Protein AF-A0A7W0JGT6-F1 (afdb_monomer)

Ra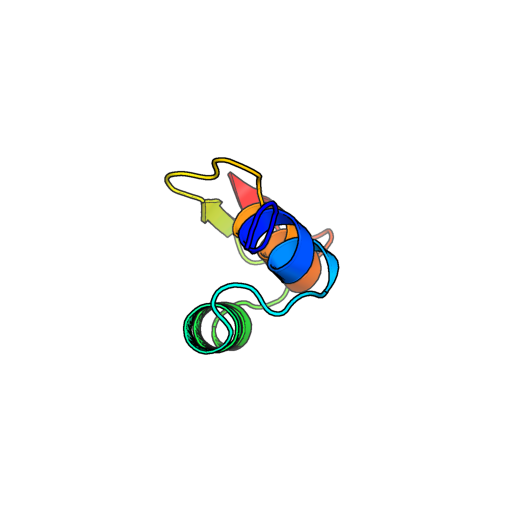dius of gyration: 11.93 Å; Cα contacts (8 Å, |Δi|>4): 53; chains: 1; bounding box: 33×16×27 Å

Solvent-accessible surface area (backbone atoms only — not comparable to full-atom values): 3444 Å² total; per-residue (Å²): 123,85,63,56,67,64,50,24,51,75,67,72,56,52,61,55,68,61,50,52,53,54,58,70,72,59,44,68,48,38,78,46,75,51,91,76,46,87,93,34,64,65,50,55,53,48,47,69,53,13,39,93,73,25,47,73,83

Nearest PDB structures (foldseek):
  3eey-assembly4_I  TM=9.374E-01  e=5.025E-02  Acetivibrio thermocellus ATCC 27405
  3eey-assembly5_G  TM=9.380E-01  e=7.606E-02  Acetivibrio thermocellus ATCC 27405
  5c0o-assembly1_G  TM=7.994E-01  e=8.151E-02  Thermus thermophilus HB27
  4poo-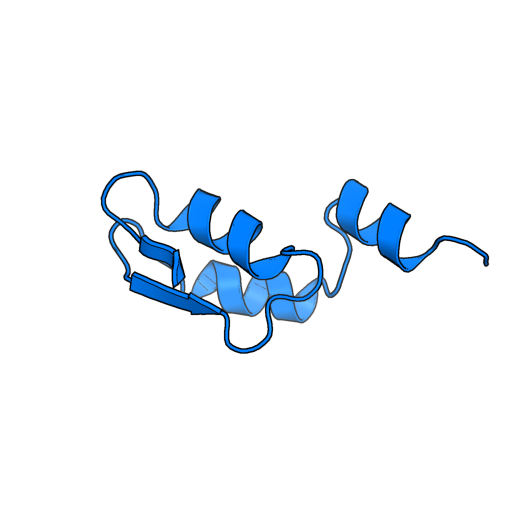assembly1_B  TM=9.114E-01  e=5.265E-01  Bacillus spizizenii str. W23
  4poo-assembly1_A  TM=9.124E-01  e=7.970E-01  Bacillus spizizenii str. W23

Mean predicted aligned error: 2.72 Å

Sequence (57 aa):
MQNYIERSIYLHTFEPDETALVSRYLRSGMTVVDAGANVGYYSLMASSVVGGDGHVY

Secondary structure (DSSP, 8-state):
-TTHHHHHHHTT-SSHHHHHHHHHH--TT-EE--TT-TTSHHHHHHHHHH-TT-EE-

Foldseek 3Di:
DPPPQVVCLVVVNHPVVVLVVVLVPAAALEEEEDPPCVVNSVVVSNCVHNDPNYYYD

pLDDT: mean 95.62, std 6.18, range [60.88, 98.69]

Structure (mmCIF, N/CA/C/O backbone):
data_AF-A0A7W0JGT6-F1
#
_entry.id   AF-A0A7W0JGT6-F1
#
loop_
_atom_site.group_PDB
_atom_site.id
_atom_site.type_symbol
_atom_site.label_atom_id
_atom_site.label_alt_id
_atom_site.label_comp_id
_atom_site.label_asym_id
_atom_site.label_entity_id
_atom_site.label_seq_id
_atom_site.pdbx_PDB_ins_code
_atom_site.Cartn_x
_atom_site.Cartn_y
_atom_site.Cartn_z
_atom_site.occupancy
_atom_site.B_iso_or_equiv
_atom_site.auth_seq_id
_atom_site.auth_comp_id
_atom_site.auth_asym_id
_atom_site.auth_atom_id
_atom_site.pdbx_PDB_model_num
ATOM 1 N N . MET A 1 1 ? 20.084 2.018 -16.938 1.00 60.88 1 MET A N 1
ATOM 2 C CA . MET A 1 1 ? 19.836 0.882 -16.022 1.00 60.88 1 MET A CA 1
ATOM 3 C C . MET A 1 1 ? 20.010 1.262 -14.558 1.00 60.88 1 MET A C 1
ATOM 5 O O . MET A 1 1 ? 19.261 0.736 -13.753 1.00 60.88 1 MET A O 1
ATOM 9 N N . GLN A 1 2 ? 20.915 2.180 -14.197 1.00 68.88 2 GLN A N 1
ATOM 10 C CA . GLN A 1 2 ? 20.903 2.776 -12.853 1.00 68.88 2 GLN A CA 1
ATOM 11 C C . GLN A 1 2 ? 19.596 3.555 -12.602 1.00 68.88 2 GLN A C 1
ATOM 13 O O . GLN A 1 2 ? 19.077 4.204 -13.515 1.00 68.88 2 GLN A O 1
ATOM 18 N N . ASN A 1 3 ? 19.094 3.464 -11.372 1.00 88.88 3 ASN A N 1
ATOM 19 C CA . ASN A 1 3 ? 17.921 4.140 -10.810 1.00 88.88 3 ASN A CA 1
ATOM 20 C C . ASN A 1 3 ? 16.533 3.728 -11.352 1.00 88.88 3 ASN A C 1
ATOM 22 O O . ASN A 1 3 ? 15.611 4.545 -11.418 1.00 88.88 3 ASN A O 1
ATOM 26 N N . TYR A 1 4 ? 16.375 2.490 -11.829 1.00 93.50 4 TYR A N 1
ATOM 27 C CA . TYR A 1 4 ? 15.089 2.017 -12.366 1.00 93.50 4 TYR A CA 1
ATOM 28 C C . TYR A 1 4 ? 13.985 1.954 -11.297 1.00 93.50 4 TYR A C 1
ATOM 30 O O . TYR A 1 4 ? 12.843 2.331 -11.564 1.00 93.50 4 TYR A O 1
ATOM 38 N N . ILE A 1 5 ? 14.322 1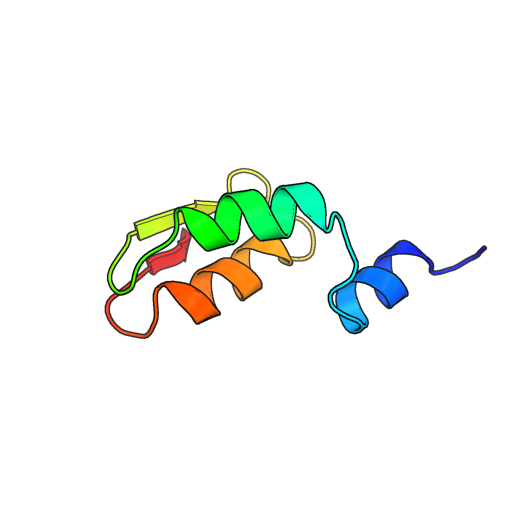.516 -10.083 1.00 94.38 5 ILE A N 1
ATOM 39 C CA . ILE A 1 5 ? 13.354 1.330 -8.995 1.00 94.38 5 ILE A CA 1
ATOM 40 C C . ILE A 1 5 ? 12.835 2.688 -8.520 1.00 94.38 5 ILE A C 1
ATOM 42 O O . ILE A 1 5 ? 11.639 2.935 -8.500 1.00 94.38 5 ILE A O 1
ATOM 46 N N . GLU A 1 6 ? 13.734 3.623 -8.257 1.00 95.75 6 GLU A N 1
ATOM 47 C CA . GLU A 1 6 ? 13.432 4.978 -7.811 1.00 95.75 6 GLU A CA 1
ATOM 48 C C . GLU A 1 6 ? 12.585 5.722 -8.847 1.00 95.75 6 GLU A C 1
ATOM 50 O O . GLU A 1 6 ? 11.607 6.383 -8.501 1.00 95.75 6 GLU A O 1
ATOM 55 N N . ARG A 1 7 ? 12.917 5.579 -10.139 1.00 95.62 7 ARG A N 1
ATOM 56 C CA . ARG A 1 7 ? 12.136 6.182 -11.228 1.00 95.62 7 ARG A CA 1
ATOM 57 C C . ARG A 1 7 ? 10.763 5.544 -11.379 1.00 95.62 7 ARG A C 1
ATOM 59 O O . ARG A 1 7 ? 9.805 6.269 -11.631 1.00 95.62 7 ARG A O 1
ATOM 66 N N . SER A 1 8 ? 10.660 4.223 -11.251 1.00 96.50 8 SER A N 1
ATOM 67 C CA . SER A 1 8 ? 9.365 3.545 -11.344 1.00 96.50 8 SER A CA 1
ATOM 68 C C . SER A 1 8 ? 8.467 3.897 -10.158 1.00 96.50 8 SER A C 1
ATOM 70 O O . SER A 1 8 ? 7.294 4.186 -10.373 1.00 96.50 8 SER A O 1
ATOM 72 N N . ILE A 1 9 ? 9.016 4.015 -8.946 1.00 96.12 9 ILE A N 1
ATOM 73 C CA . ILE A 1 9 ? 8.300 4.520 -7.765 1.00 96.12 9 ILE A CA 1
ATOM 74 C C . ILE A 1 9 ? 7.827 5.961 -7.985 1.00 96.12 9 ILE A C 1
ATOM 76 O O . ILE A 1 9 ? 6.640 6.236 -7.830 1.00 96.12 9 ILE A O 1
ATOM 80 N N . TYR A 1 10 ? 8.723 6.864 -8.401 1.00 94.94 10 TYR A N 1
ATOM 81 C CA . TYR A 1 10 ? 8.390 8.274 -8.645 1.00 94.94 10 TYR A CA 1
ATOM 82 C C . TYR A 1 10 ? 7.287 8.453 -9.699 1.00 94.94 10 TYR A C 1
ATOM 84 O O . TYR A 1 10 ? 6.453 9.345 -9.586 1.00 94.94 10 TYR A O 1
ATOM 92 N N . LEU A 1 11 ? 7.271 7.596 -10.722 1.00 95.56 11 LEU A N 1
ATOM 93 C CA . LEU A 1 11 ? 6.264 7.610 -11.784 1.00 95.56 11 LEU A CA 1
ATOM 94 C C . LEU A 1 11 ? 5.025 6.753 -11.470 1.00 95.56 11 LEU A C 1
ATOM 96 O O . LEU A 1 11 ? 4.176 6.607 -12.343 1.00 95.56 11 LEU A O 1
ATOM 100 N N . HIS A 1 12 ? 4.919 6.166 -10.272 1.00 92.62 12 HIS A N 1
ATOM 101 C CA . HIS A 1 12 ? 3.845 5.239 -9.884 1.00 92.62 12 HIS A CA 1
ATOM 102 C C . HIS A 1 12 ? 3.675 4.031 -10.830 1.00 92.62 12 HIS A C 1
ATOM 104 O O . HIS A 1 12 ? 2.568 3.574 -11.090 1.00 92.62 12 HIS A O 1
ATOM 110 N N . THR A 1 13 ? 4.788 3.504 -11.342 1.00 95.62 13 THR A N 1
ATOM 111 C CA . THR A 1 13 ? 4.856 2.332 -12.242 1.00 95.62 13 THR A CA 1
ATOM 112 C C . THR A 1 13 ? 5.592 1.138 -11.627 1.00 95.62 13 THR A C 1
ATOM 114 O O . THR A 1 13 ? 5.831 0.144 -12.309 1.00 95.62 13 THR A O 1
ATOM 117 N N . PHE A 1 14 ? 5.986 1.234 -10.356 1.00 96.56 14 PHE A N 1
ATOM 118 C CA . PHE A 1 14 ? 6.582 0.126 -9.616 1.00 96.56 14 PHE A CA 1
ATOM 119 C C . PHE A 1 14 ? 5.520 -0.949 -9.341 1.00 96.56 14 PHE A C 1
ATOM 121 O O . PHE A 1 14 ? 4.441 -0.602 -8.876 1.00 96.56 14 PHE A O 1
ATOM 128 N N . GLU A 1 15 ? 5.815 -2.216 -9.663 1.00 96.62 15 GLU A N 1
ATOM 129 C CA . GLU A 1 15 ? 4.927 -3.378 -9.432 1.00 96.62 15 GLU A CA 1
ATOM 130 C C . GLU A 1 15 ? 3.445 -3.097 -9.765 1.00 96.62 15 GLU A C 1
ATOM 132 O O . GLU A 1 15 ? 2.589 -3.040 -8.877 1.00 96.62 15 GLU A O 1
ATOM 137 N N . PRO A 1 16 ? 3.116 -2.818 -11.040 1.00 96.62 16 PRO A N 1
ATOM 138 C CA . PRO A 1 16 ? 1.809 -2.278 -11.408 1.00 96.62 16 PRO A CA 1
ATOM 139 C C . PRO A 1 16 ? 0.653 -3.247 -11.133 1.00 96.62 16 PRO A C 1
ATOM 141 O O . PRO A 1 16 ? -0.439 -2.802 -10.772 1.00 96.62 16 PRO A O 1
ATOM 144 N N . ASP A 1 17 ? 0.880 -4.554 -11.276 1.00 98.06 17 ASP A N 1
ATOM 145 C CA . ASP A 1 17 ? -0.151 -5.572 -11.076 1.00 98.06 17 ASP A CA 1
ATOM 146 C C . ASP A 1 17 ? -0.464 -5.754 -9.585 1.00 98.06 17 ASP A C 1
ATOM 148 O O . ASP A 1 17 ? -1.631 -5.750 -9.186 1.00 98.06 17 ASP A O 1
ATOM 152 N N . GLU A 1 18 ? 0.564 -5.825 -8.741 1.00 97.31 18 GLU A N 1
ATOM 153 C CA . GLU A 1 18 ? 0.448 -5.902 -7.286 1.00 97.31 18 GLU A CA 1
ATOM 154 C C . GLU A 1 18 ? -0.150 -4.615 -6.709 1.00 97.31 18 GLU A C 1
ATOM 156 O O . GLU A 1 18 ? -1.085 -4.664 -5.905 1.00 97.31 18 GLU A O 1
ATOM 161 N N . THR A 1 19 ? 0.304 -3.454 -7.186 1.00 97.00 19 THR A N 1
ATOM 162 C CA . THR A 1 19 ? -0.255 -2.150 -6.811 1.00 97.00 19 THR A CA 1
ATOM 163 C C . THR A 1 19 ? -1.742 -2.080 -7.130 1.00 97.00 19 THR A C 1
ATOM 165 O O . THR A 1 19 ? -2.544 -1.680 -6.279 1.00 97.00 19 THR A O 1
ATOM 168 N N . ALA A 1 20 ? -2.139 -2.494 -8.336 1.00 97.00 20 ALA A N 1
ATOM 169 C CA . ALA A 1 20 ? -3.539 -2.527 -8.740 1.00 97.00 20 ALA A CA 1
ATOM 170 C C . ALA A 1 20 ? -4.354 -3.521 -7.904 1.00 97.00 20 ALA A C 1
ATOM 172 O O . ALA A 1 20 ? -5.490 -3.217 -7.527 1.00 97.00 20 ALA A O 1
ATOM 173 N N . LEU A 1 21 ? -3.792 -4.692 -7.599 1.00 97.88 21 LEU A N 1
ATOM 174 C CA . LEU A 1 21 ? -4.436 -5.707 -6.775 1.00 97.88 21 LEU A CA 1
ATOM 175 C C . LEU A 1 21 ? -4.714 -5.170 -5.369 1.00 97.88 21 LEU A C 1
ATOM 177 O O . LEU A 1 21 ? -5.867 -5.172 -4.942 1.00 97.88 21 LEU A O 1
ATOM 181 N N . VAL A 1 22 ? -3.692 -4.664 -4.676 1.00 97.06 22 VAL A N 1
ATOM 182 C CA . VAL A 1 22 ? -3.829 -4.144 -3.309 1.00 97.06 22 VAL A CA 1
ATOM 183 C C . VAL A 1 22 ? -4.811 -2.971 -3.284 1.00 97.06 22 VAL A C 1
ATOM 185 O O . VAL A 1 22 ? -5.776 -2.992 -2.517 1.00 97.06 22 VAL A O 1
ATOM 188 N N . SER A 1 23 ? -4.650 -2.003 -4.193 1.00 95.69 23 SER A N 1
ATOM 189 C CA . SER A 1 23 ? -5.528 -0.826 -4.292 1.00 95.69 23 SER A CA 1
ATOM 190 C C . SER A 1 23 ? -7.004 -1.202 -4.471 1.00 95.69 23 SER A C 1
ATOM 192 O O . SER A 1 23 ? -7.889 -0.546 -3.926 1.00 95.69 23 SER A O 1
ATOM 194 N N . ARG A 1 24 ? -7.299 -2.283 -5.208 1.00 97.62 24 ARG A N 1
ATOM 195 C CA . ARG A 1 24 ? -8.674 -2.763 -5.430 1.00 97.62 24 ARG A CA 1
ATOM 196 C C . ARG A 1 24 ? -9.344 -3.318 -4.177 1.00 97.62 24 ARG A C 1
ATOM 198 O O . ARG A 1 24 ? -10.579 -3.299 -4.126 1.00 97.62 24 ARG A O 1
ATOM 205 N N . TYR A 1 25 ? -8.586 -3.798 -3.196 1.00 97.69 25 TYR A N 1
ATOM 206 C CA . TYR A 1 25 ? -9.133 -4.328 -1.943 1.00 97.69 25 TYR A CA 1
ATOM 207 C C . TYR A 1 25 ? -9.222 -3.282 -0.833 1.00 97.69 25 TYR A C 1
ATOM 209 O O . TYR A 1 25 ? -10.096 -3.399 0.026 1.00 97.69 25 TYR A O 1
ATOM 217 N N . LEU A 1 26 ? -8.388 -2.241 -0.875 1.00 98.25 26 LEU A N 1
ATOM 218 C CA . LEU A 1 26 ? -8.431 -1.154 0.098 1.00 98.25 26 LEU A CA 1
ATOM 219 C C . LEU A 1 26 ? -9.725 -0.335 -0.005 1.00 98.25 26 LEU A C 1
ATOM 221 O O . LEU A 1 26 ? -10.280 -0.109 -1.084 1.00 98.25 26 LEU A O 1
ATOM 225 N N . ARG A 1 27 ? -10.221 0.118 1.144 1.00 98.31 27 ARG A N 1
ATOM 226 C CA . ARG A 1 27 ? -11.402 0.978 1.274 1.00 98.31 27 ARG A CA 1
ATOM 227 C C . ARG A 1 27 ? -11.123 2.071 2.300 1.00 98.31 27 ARG A C 1
ATOM 229 O O . ARG A 1 27 ? -10.307 1.882 3.200 1.00 98.31 27 ARG A O 1
ATOM 236 N N . SER A 1 28 ? -11.838 3.186 2.168 1.00 98.31 28 SER A N 1
ATOM 237 C CA . SER A 1 28 ? -11.814 4.270 3.154 1.00 98.31 28 SER A CA 1
ATOM 238 C C . SER A 1 28 ? -12.102 3.739 4.562 1.00 98.31 28 SER A C 1
ATOM 240 O O . SER A 1 28 ? -12.961 2.868 4.728 1.00 98.31 28 SER A O 1
ATOM 242 N N . GLY A 1 29 ? -11.376 4.244 5.557 1.00 98.62 29 GLY A N 1
ATOM 243 C CA . GLY A 1 29 ? -11.522 3.860 6.961 1.00 98.62 29 GLY A CA 1
ATOM 244 C C . GLY A 1 29 ? -10.870 2.530 7.347 1.00 98.62 29 GLY A C 1
ATOM 245 O O . GLY A 1 29 ? -10.971 2.119 8.500 1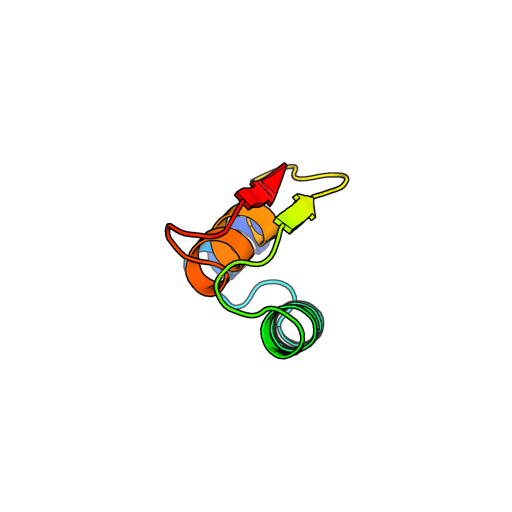.00 98.62 29 GLY A O 1
ATOM 246 N N . MET A 1 30 ? -10.218 1.820 6.418 1.00 98.69 30 MET A N 1
ATOM 247 C CA . MET A 1 30 ? -9.528 0.572 6.753 1.00 98.69 30 MET A CA 1
ATOM 248 C C . MET A 1 30 ? -8.240 0.811 7.545 1.00 98.69 30 MET A C 1
ATOM 250 O O . MET A 1 30 ? -7.515 1.785 7.336 1.00 98.69 30 MET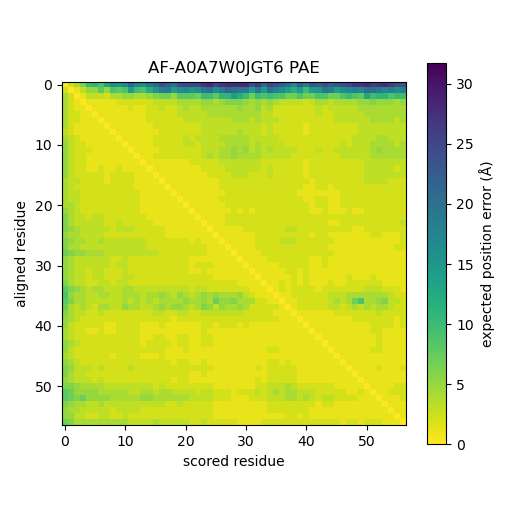 A O 1
ATOM 254 N N . THR A 1 31 ? -7.924 -0.164 8.395 1.00 98.50 31 TH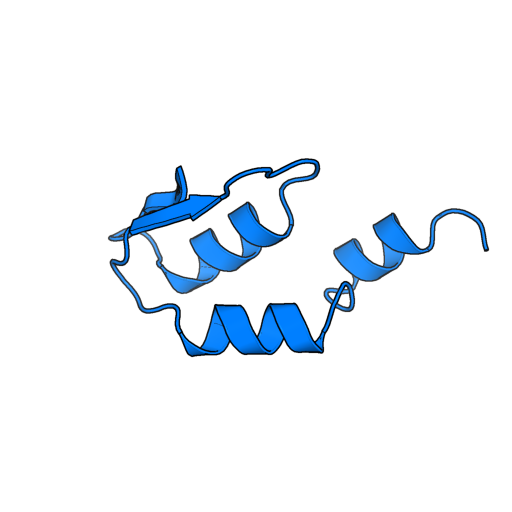R A N 1
ATOM 255 C CA . THR A 1 31 ? -6.603 -0.329 9.000 1.00 98.50 31 THR A CA 1
ATOM 256 C C . THR A 1 31 ? -5.773 -1.290 8.155 1.00 98.50 31 THR A C 1
ATOM 258 O O . THR A 1 31 ? -6.214 -2.403 7.869 1.00 98.50 31 THR A O 1
ATOM 261 N N . VAL A 1 32 ? -4.564 -0.879 7.786 1.00 98.44 32 VAL A N 1
ATOM 262 C CA . VAL A 1 32 ? -3.605 -1.650 6.987 1.00 98.44 32 VAL A CA 1
ATOM 263 C C . VAL A 1 32 ? -2.340 -1.869 7.807 1.00 98.44 32 VAL A C 1
ATOM 265 O O 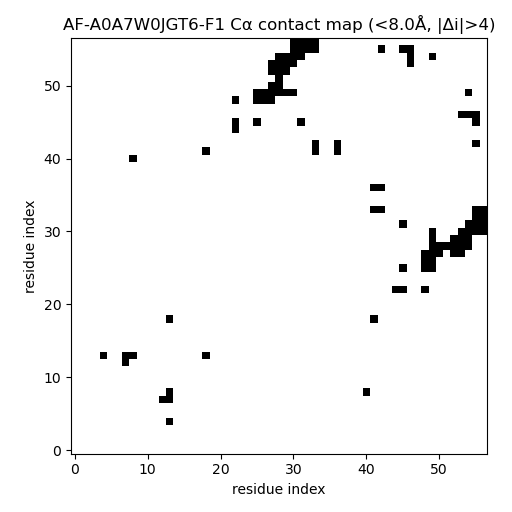. VAL A 1 32 ? -1.928 -0.992 8.558 1.00 98.44 32 VAL A O 1
ATOM 268 N N . VAL A 1 33 ? -1.725 -3.040 7.661 1.00 98.25 33 VAL A N 1
ATOM 269 C CA . VAL A 1 33 ? -0.393 -3.334 8.202 1.00 98.25 33 VAL A CA 1
ATOM 270 C C . VAL A 1 33 ? 0.550 -3.509 7.018 1.00 98.25 33 VAL A C 1
ATOM 272 O O . VAL A 1 33 ? 0.336 -4.416 6.211 1.00 98.25 33 VAL A O 1
ATOM 275 N N . ASP A 1 34 ? 1.572 -2.661 6.905 1.00 97.56 34 ASP A N 1
ATOM 276 C CA . ASP A 1 34 ? 2.620 -2.786 5.888 1.00 97.56 34 ASP A CA 1
ATOM 277 C C . ASP A 1 34 ? 3.809 -3.576 6.454 1.00 97.56 34 ASP A C 1
ATOM 279 O O . ASP A 1 34 ? 4.772 -3.047 7.020 1.00 97.56 34 ASP A O 1
ATOM 283 N N . ALA A 1 35 ? 3.718 -4.901 6.335 1.00 95.75 35 ALA A N 1
ATOM 284 C CA . ALA A 1 35 ? 4.719 -5.821 6.852 1.00 95.75 35 ALA A CA 1
ATOM 285 C C . ALA A 1 35 ? 5.967 -5.863 5.949 1.00 95.75 35 ALA A C 1
ATOM 287 O O . ALA A 1 35 ? 6.150 -6.789 5.160 1.00 95.75 35 ALA A O 1
ATOM 288 N N . GLY A 1 36 ? 6.844 -4.869 6.108 1.00 93.56 36 GLY A N 1
ATOM 289 C CA . GLY A 1 36 ? 8.099 -4.753 5.357 1.00 93.56 36 GLY A CA 1
ATOM 290 C C . GLY A 1 36 ? 8.184 -3.497 4.491 1.00 93.56 36 GLY A C 1
ATOM 291 O O . GLY A 1 36 ? 8.552 -3.581 3.324 1.00 93.56 36 GLY A O 1
ATOM 292 N N . ALA A 1 37 ? 7.899 -2.330 5.073 1.00 92.69 37 ALA A N 1
ATOM 293 C CA . ALA A 1 37 ? 7.682 -1.087 4.334 1.00 92.69 37 ALA A CA 1
ATOM 294 C C . ALA A 1 37 ? 8.871 -0.580 3.489 1.00 92.69 37 ALA A C 1
ATOM 296 O O . ALA A 1 37 ? 8.650 0.143 2.523 1.00 92.69 37 ALA A O 1
ATOM 297 N N . ASN A 1 38 ? 10.124 -0.934 3.807 1.00 95.19 38 ASN A N 1
ATOM 298 C CA . ASN A 1 38 ? 11.338 -0.459 3.116 1.00 95.19 38 ASN A CA 1
ATOM 299 C C . ASN A 1 38 ? 11.295 1.056 2.781 1.00 95.19 38 ASN A C 1
ATOM 301 O O . ASN A 1 38 ? 11.408 1.883 3.681 1.00 95.19 38 ASN A O 1
ATOM 305 N N . VAL A 1 39 ? 11.101 1.429 1.507 1.00 95.44 39 VAL A N 1
ATOM 306 C CA . VAL A 1 39 ? 11.032 2.827 1.025 1.00 95.44 39 VAL A CA 1
ATOM 307 C C . VAL A 1 39 ? 9.632 3.459 1.114 1.00 95.44 39 VAL A C 1
ATOM 309 O O . VAL A 1 39 ? 9.442 4.600 0.705 1.00 95.44 39 VAL A O 1
ATOM 312 N N . GLY A 1 40 ? 8.646 2.729 1.635 1.00 96.31 40 GLY A N 1
ATOM 313 C CA . GLY A 1 40 ? 7.305 3.215 1.967 1.00 96.31 40 GLY A CA 1
ATOM 314 C C . GLY A 1 40 ? 6.324 3.302 0.798 1.00 96.31 40 GLY A C 1
ATOM 315 O O . GLY A 1 40 ? 5.300 3.968 0.927 1.00 96.31 40 GLY A O 1
ATOM 316 N N . TYR A 1 41 ? 6.606 2.663 -0.344 1.00 97.25 41 TYR A N 1
ATOM 317 C CA . TYR A 1 41 ? 5.742 2.746 -1.530 1.00 97.25 41 TYR A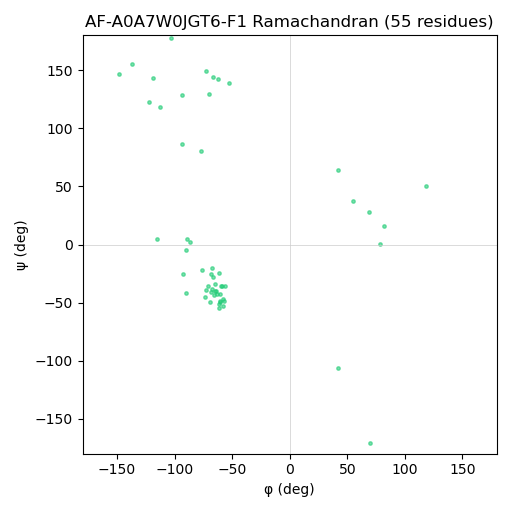 CA 1
ATOM 318 C C . TYR A 1 41 ? 4.306 2.277 -1.241 1.00 97.25 41 TYR A C 1
ATOM 320 O O . TYR A 1 41 ? 3.355 3.029 -1.469 1.00 97.25 41 TYR A O 1
ATOM 328 N N . TYR A 1 42 ? 4.149 1.075 -0.676 1.00 97.81 42 TYR A N 1
ATOM 329 C CA . TYR A 1 42 ? 2.835 0.538 -0.317 1.00 97.81 42 TYR A CA 1
ATOM 330 C C . TYR A 1 42 ? 2.219 1.271 0.877 1.00 97.81 42 TYR A C 1
ATOM 332 O O . TYR A 1 42 ? 1.019 1.532 0.844 1.00 97.81 42 TYR A O 1
ATOM 340 N N . SER A 1 43 ? 3.015 1.700 1.863 1.00 97.94 43 SER A N 1
ATOM 341 C CA . SER A 1 43 ? 2.531 2.515 2.986 1.00 97.94 43 SER A CA 1
ATOM 342 C C . SER A 1 43 ? 1.853 3.809 2.512 1.00 97.94 43 SER A C 1
ATOM 344 O O . SER A 1 43 ? 0.748 4.139 2.944 1.00 97.94 43 SER A O 1
ATOM 346 N N . LEU A 1 44 ? 2.502 4.547 1.602 1.00 96.94 44 LEU A N 1
ATOM 347 C CA . LEU A 1 44 ? 1.993 5.817 1.070 1.00 96.94 44 LEU A CA 1
ATOM 348 C C . LEU A 1 44 ? 0.827 5.616 0.103 1.00 96.94 44 LEU A C 1
ATOM 350 O O . LEU A 1 44 ? -0.139 6.377 0.130 1.00 96.94 44 LEU A O 1
ATOM 354 N N . MET A 1 45 ? 0.894 4.586 -0.740 1.00 97.00 45 MET A N 1
ATOM 355 C CA . MET A 1 45 ? -0.230 4.229 -1.598 1.00 97.00 45 MET A CA 1
ATOM 356 C C . MET A 1 45 ? -1.454 3.877 -0.742 1.00 97.00 45 MET A C 1
ATOM 358 O O . MET A 1 45 ? -2.522 4.455 -0.943 1.00 97.00 45 MET A O 1
ATOM 362 N N . ALA A 1 46 ? -1.298 3.019 0.269 1.00 98.25 46 ALA A N 1
ATOM 363 C CA . ALA A 1 46 ? -2.395 2.600 1.131 1.00 98.25 46 ALA A CA 1
ATOM 364 C C . ALA A 1 46 ? -2.986 3.768 1.928 1.00 98.25 46 ALA A C 1
ATOM 366 O O . ALA A 1 46 ? -4.210 3.903 1.973 1.00 98.25 46 ALA A O 1
ATOM 367 N N . SER A 1 47 ? -2.147 4.650 2.487 1.00 98.06 47 SER A N 1
ATOM 368 C CA . SER A 1 47 ? -2.613 5.823 3.240 1.00 98.06 47 SER A CA 1
ATOM 369 C C . SER A 1 47 ? -3.478 6.757 2.386 1.00 98.06 47 SER A C 1
ATOM 371 O O . SER A 1 47 ? -4.482 7.280 2.870 1.00 98.06 47 SER A O 1
ATOM 373 N N . SER A 1 48 ? -3.158 6.894 1.093 1.00 96.94 48 SER A N 1
ATOM 374 C CA . SER A 1 48 ? -3.952 7.691 0.151 1.00 96.94 48 SER A CA 1
ATOM 375 C C . SER A 1 48 ? -5.348 7.113 -0.118 1.00 96.94 48 SER A C 1
ATOM 377 O O . SER A 1 48 ? -6.278 7.871 -0.391 1.00 96.94 48 SER A O 1
ATOM 379 N N . VAL A 1 49 ? -5.514 5.789 -0.007 1.00 97.75 49 VAL A N 1
ATOM 380 C CA . VAL A 1 49 ? -6.790 5.102 -0.263 1.00 97.75 49 VAL A CA 1
ATOM 381 C C . VAL A 1 49 ? -7.645 5.000 1.000 1.00 97.75 49 VAL A C 1
ATOM 383 O O . VAL A 1 49 ? -8.859 5.192 0.931 1.00 97.75 49 VAL A O 1
ATOM 386 N N . VAL A 1 50 ? -7.041 4.696 2.155 1.00 98.56 50 VAL A N 1
ATOM 387 C CA . VAL A 1 50 ? -7.795 4.536 3.413 1.00 98.56 50 VAL A CA 1
ATOM 388 C C . VAL A 1 50 ? -8.217 5.873 4.028 1.00 98.56 50 VAL A C 1
ATOM 390 O O . VAL A 1 50 ? -9.204 5.913 4.760 1.00 98.56 50 VAL A O 1
ATOM 393 N N . GLY A 1 51 ? -7.535 6.971 3.682 1.00 97.62 51 GLY A N 1
ATOM 394 C CA . GLY A 1 51 ? -7.928 8.328 4.059 1.00 97.62 51 GLY A CA 1
ATOM 395 C C . GLY A 1 51 ? -7.779 8.637 5.552 1.00 97.62 51 GLY A C 1
ATOM 396 O O . GLY A 1 51 ? -7.199 7.867 6.313 1.00 97.62 51 GLY A O 1
ATOM 397 N N . GLY A 1 52 ? -8.300 9.796 5.972 1.00 97.50 52 GLY A N 1
ATOM 398 C CA . GLY A 1 52 ? -8.130 10.317 7.338 1.00 97.50 52 GLY A CA 1
ATOM 399 C C . GLY A 1 52 ? -8.830 9.512 8.439 1.00 97.50 52 GLY A C 1
ATOM 400 O O . GLY A 1 52 ? -8.425 9.604 9.594 1.00 97.50 52 GLY A O 1
ATOM 401 N N . ASP A 1 53 ? -9.834 8.711 8.078 1.00 97.69 53 ASP A N 1
ATOM 402 C CA . ASP A 1 53 ? -10.525 7.799 9.000 1.00 97.69 53 ASP A CA 1
ATOM 403 C C . ASP A 1 53 ? -9.864 6.407 9.055 1.00 97.69 53 ASP A C 1
ATOM 405 O O . ASP A 1 53 ? -10.297 5.545 9.817 1.00 97.69 53 ASP A O 1
ATOM 409 N N . GLY A 1 54 ? -8.847 6.160 8.220 1.00 98.31 54 GLY A N 1
ATOM 410 C CA . GLY A 1 54 ? -8.084 4.914 8.169 1.00 98.31 54 GLY A CA 1
ATOM 411 C C . GLY A 1 54 ? -6.713 5.024 8.837 1.00 98.31 54 GLY A C 1
ATOM 412 O O . GLY A 1 54 ? -6.304 6.082 9.321 1.00 98.31 54 GLY A O 1
ATOM 413 N N . HIS A 1 55 ? -5.975 3.914 8.865 1.00 98.56 55 HIS A N 1
ATOM 414 C CA . HIS A 1 55 ? -4.644 3.876 9.476 1.00 98.56 55 HIS A CA 1
ATOM 415 C C . HIS A 1 55 ? -3.711 2.889 8.774 1.00 98.56 55 HIS A C 1
ATOM 417 O O . HIS A 1 55 ? -4.155 1.836 8.322 1.00 98.56 55 HIS A O 1
ATOM 423 N N . VAL A 1 56 ? -2.415 3.204 8.721 1.00 98.50 56 VAL A N 1
ATOM 424 C CA . VAL A 1 56 ? -1.360 2.303 8.2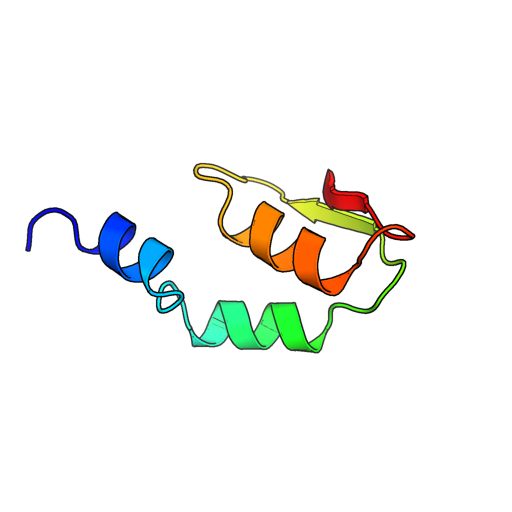31 1.00 98.50 56 VAL A CA 1
ATOM 425 C C . VAL A 1 56 ? -0.337 2.115 9.351 1.00 98.50 56 VAL A C 1
ATOM 427 O O . VAL A 1 56 ? 0.191 3.109 9.849 1.00 98.50 56 VAL A O 1
ATOM 430 N N . TYR A 1 57 ? -0.102 0.862 9.748 1.00 97.50 57 TYR A N 1
ATOM 431 C CA . TYR A 1 57 ? 0.917 0.442 10.719 1.00 97.50 57 TYR A CA 1
ATOM 432 C C . TYR A 1 57 ? 2.177 -0.077 10.036 1.00 97.50 57 TYR A C 1
ATOM 434 O O . TYR A 1 57 ? 2.027 -0.778 9.006 1.00 97.50 57 TYR A O 1
#